Protein AF-A0A3A8KA70-F1 (afdb_monomer_lite)

Radius of gyration: 18.13 Å; chains: 1; bounding box: 39×37×52 Å

Organism: NCBI:txid2316728

Foldseek 3Di:
DDPPPFAEDEDEDDDDDFDWDDPDPFKIWGDFFQDDPQRKTWIWMKGAPDPVSQWIKIKIATAGPDCPPPVNPDDPHRDIDIDIGPDDPPDDRPGPYYDHDYD

pLDDT: mean 78.19, std 13.48, range [39.69, 96.06]

Secondary structure (DSSP, 8-state):
-------EEE----------EE-SSSEEE-----BTTTTBEEEEEEEESSSSS-SEEEEEEEE-S---SGGGTTS--S-EEEEESSSPPSS----SEEE----

Sequence (103 aa):
MREIIAKTCHISTNAFEVLFTRMNKKKWINQPRPSGICNVVTAVILERQDDTGVMWTYTQTRVAVDDDAAVCKGFELNKPLTFTSGGSSAVVLDCSGIDTSVF

Structure (mmCIF, N/CA/C/O backbone):
data_AF-A0A3A8KA70-F1
#
_entry.id   AF-A0A3A8KA70-F1
#
loop_
_atom_site.group_PDB
_atom_site.id
_atom_site.type_symbol
_atom_site.label_atom_id
_atom_site.label_alt_id
_atom_site.label_comp_id
_atom_site.label_asym_id
_atom_site.label_entity_id
_atom_site.label_seq_id
_atom_s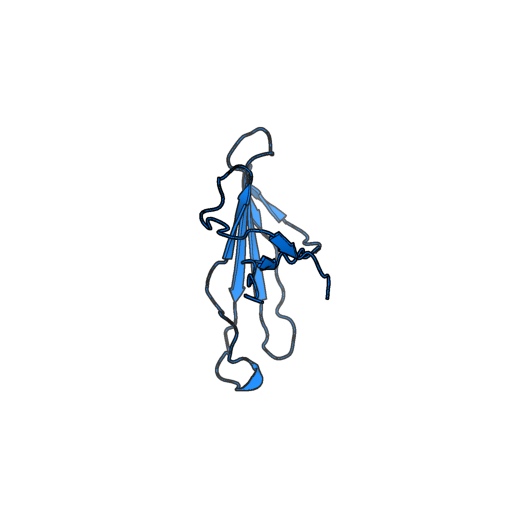ite.pdbx_PDB_ins_code
_atom_site.Cartn_x
_atom_site.Cartn_y
_atom_site.Cartn_z
_atom_site.occupancy
_atom_site.B_iso_or_equiv
_atom_site.auth_seq_id
_atom_site.auth_comp_id
_atom_site.auth_asym_id
_atom_site.auth_atom_id
_atom_site.pdbx_PDB_model_num
ATOM 1 N N . MET A 1 1 ? -18.408 24.985 -36.912 1.00 39.69 1 MET A N 1
ATOM 2 C CA . MET A 1 1 ? -18.751 24.172 -35.726 1.00 39.69 1 MET A CA 1
ATOM 3 C C . MET A 1 1 ? -17.548 24.193 -34.800 1.00 39.69 1 MET A C 1
ATOM 5 O O . MET A 1 1 ? -16.467 23.873 -35.268 1.00 39.69 1 MET A O 1
ATOM 9 N N . ARG A 1 2 ? -17.692 24.672 -33.558 1.00 40.41 2 ARG A N 1
ATOM 10 C CA . ARG A 1 2 ? -16.623 24.604 -32.550 1.00 40.41 2 ARG A CA 1
ATOM 11 C C . ARG A 1 2 ? -16.718 23.239 -31.877 1.00 40.41 2 ARG A C 1
ATOM 13 O O . ARG A 1 2 ? -17.747 22.948 -31.276 1.00 40.41 2 ARG A O 1
ATOM 20 N N . GLU A 1 3 ? -15.681 22.423 -32.010 1.00 46.94 3 GLU A N 1
ATOM 21 C CA . GLU A 1 3 ? -15.508 21.223 -31.194 1.00 46.94 3 GLU A CA 1
ATOM 22 C C . GLU A 1 3 ? -15.366 21.659 -29.734 1.00 46.94 3 GLU A C 1
ATOM 24 O O . GLU A 1 3 ? -14.416 22.348 -29.360 1.00 46.94 3 GLU A O 1
ATOM 29 N N . ILE A 1 4 ? -16.351 21.311 -28.910 1.00 53.34 4 ILE A N 1
ATOM 30 C CA . ILE A 1 4 ? -16.215 21.399 -27.460 1.00 53.34 4 ILE A CA 1
ATOM 31 C C . ILE A 1 4 ? -15.399 20.169 -27.070 1.00 53.34 4 ILE A C 1
ATOM 33 O O . ILE A 1 4 ? -15.949 19.078 -26.947 1.00 53.34 4 ILE A O 1
ATOM 37 N N . ILE A 1 5 ? -14.081 20.326 -26.931 1.00 60.25 5 ILE A N 1
ATOM 38 C CA . ILE A 1 5 ? -13.231 19.285 -26.347 1.00 60.25 5 ILE A CA 1
ATOM 39 C C . ILE A 1 5 ? -13.601 19.223 -24.863 1.00 60.25 5 ILE A C 1
ATOM 41 O O . ILE A 1 5 ? -13.105 20.000 -24.046 1.00 60.25 5 ILE A O 1
ATOM 45 N N . ALA A 1 6 ? -14.557 18.360 -24.527 1.00 65.50 6 ALA A N 1
ATOM 46 C CA . ALA A 1 6 ? -14.958 18.120 -23.153 1.00 65.50 6 ALA A CA 1
ATOM 47 C C . ALA A 1 6 ? -13.753 17.556 -22.385 1.00 65.50 6 ALA A C 1
ATOM 49 O O . ALA A 1 6 ? -13.194 16.523 -22.762 1.00 65.50 6 ALA A O 1
ATOM 50 N N . LYS A 1 7 ? -13.339 18.228 -21.303 1.00 73.69 7 LYS A N 1
ATOM 51 C CA . LYS A 1 7 ? -12.322 17.685 -20.395 1.00 73.69 7 LYS A CA 1
ATOM 52 C C . LYS A 1 7 ? -12.873 16.378 -19.833 1.00 73.69 7 LYS A C 1
ATOM 54 O O . LYS A 1 7 ? -13.934 16.385 -19.209 1.00 73.69 7 LYS A O 1
ATOM 59 N N . THR A 1 8 ? -12.187 15.270 -20.082 1.00 75.12 8 THR A N 1
ATOM 60 C CA . THR A 1 8 ? -12.642 13.936 -19.678 1.00 75.12 8 THR A CA 1
ATOM 61 C C . THR A 1 8 ? -11.627 13.344 -18.717 1.00 75.12 8 THR A C 1
ATOM 63 O O . THR A 1 8 ? -10.435 13.326 -19.020 1.00 75.12 8 THR A O 1
ATOM 66 N N . CYS A 1 9 ? -12.079 12.895 -17.546 1.00 78.88 9 CYS A N 1
ATOM 67 C CA . CYS A 1 9 ? -11.236 12.118 -16.648 1.00 78.88 9 CYS A CA 1
ATOM 68 C C . CYS A 1 9 ? -11.330 10.652 -17.031 1.00 78.88 9 CYS A C 1
ATOM 70 O O . CYS A 1 9 ? -12.428 10.101 -17.089 1.00 78.88 9 CYS A O 1
ATOM 72 N N . HIS A 1 10 ? -10.181 10.021 -17.234 1.00 74.75 10 HIS A N 1
ATOM 73 C CA . HIS A 1 10 ? -10.114 8.578 -17.373 1.00 74.75 10 HIS A CA 1
ATOM 74 C C . HIS A 1 10 ? -9.973 7.949 -15.986 1.00 74.75 10 HIS A C 1
ATOM 76 O O . HIS A 1 10 ? -9.027 8.251 -15.254 1.00 74.75 10 HIS A O 1
ATOM 82 N N . ILE A 1 11 ? -10.926 7.096 -15.616 1.00 73.50 11 ILE A N 1
ATOM 83 C CA . ILE A 1 11 ? -10.906 6.367 -14.349 1.00 73.50 11 ILE A CA 1
ATOM 84 C C . ILE A 1 11 ? -10.619 4.905 -14.659 1.00 73.50 11 ILE A C 1
ATOM 86 O O . ILE A 1 11 ? -11.416 4.235 -15.309 1.00 73.50 11 ILE A O 1
ATOM 90 N N . SER A 1 12 ? -9.500 4.401 -14.142 1.00 73.38 12 SER A N 1
ATOM 91 C CA . SER A 1 12 ? -9.194 2.974 -14.167 1.00 73.38 12 SER A CA 1
ATOM 92 C C . SER A 1 12 ? -9.419 2.368 -12.787 1.00 73.38 12 SER A C 1
ATOM 94 O O . SER A 1 12 ? -9.004 2.911 -11.760 1.00 73.38 12 SER A O 1
ATOM 96 N N . THR A 1 13 ? -10.093 1.224 -12.761 1.00 72.62 13 THR A N 1
ATOM 97 C CA . THR A 1 13 ? -10.298 0.432 -11.550 1.00 72.62 13 THR A CA 1
ATOM 98 C C . THR A 1 13 ? -9.483 -0.840 -11.654 1.00 72.62 13 THR A C 1
ATOM 100 O O . THR A 1 13 ? -9.618 -1.581 -12.623 1.00 72.62 13 THR A O 1
ATOM 103 N N . ASN A 1 14 ? -8.670 -1.115 -10.640 1.00 75.06 14 ASN A N 1
ATOM 104 C CA . ASN A 1 14 ? -7.890 -2.342 -10.563 1.00 75.06 14 ASN A CA 1
ATOM 105 C C . ASN A 1 14 ? -8.378 -3.148 -9.361 1.00 75.06 14 ASN A C 1
ATOM 107 O O . ASN A 1 14 ? -8.344 -2.656 -8.234 1.00 75.06 14 ASN A O 1
ATOM 111 N N . ALA A 1 15 ? -8.831 -4.376 -9.605 1.00 82.31 15 ALA A N 1
ATOM 112 C CA . ALA A 1 15 ? -9.140 -5.335 -8.553 1.00 82.31 15 ALA A CA 1
ATOM 113 C C . ALA A 1 15 ? -7.930 -6.246 -8.340 1.00 82.31 15 ALA A C 1
ATOM 115 O O . ALA A 1 15 ? -7.319 -6.717 -9.298 1.00 82.31 15 ALA A O 1
ATOM 116 N N . PHE A 1 16 ? -7.572 -6.489 -7.085 1.00 83.44 16 PHE A N 1
ATOM 117 C CA . PHE A 1 16 ? -6.458 -7.357 -6.734 1.00 83.44 16 PHE A CA 1
ATOM 118 C C . PHE A 1 16 ? -6.701 -8.005 -5.371 1.00 83.44 16 PHE A C 1
ATOM 120 O O . PHE A 1 16 ? -7.477 -7.498 -4.560 1.00 83.44 16 PHE A O 1
ATOM 127 N N . GLU A 1 17 ? -5.998 -9.103 -5.105 1.00 87.12 17 GLU A N 1
ATOM 128 C CA . GLU A 1 17 ? -6.016 -9.787 -3.813 1.00 87.12 17 GLU A CA 1
ATOM 129 C C . GLU A 1 17 ? -4.614 -9.775 -3.198 1.00 87.12 17 GLU A C 1
ATOM 131 O O . GLU A 1 17 ? -3.618 -10.025 -3.879 1.00 87.12 17 GLU A O 1
ATOM 136 N N . VAL A 1 18 ? -4.526 -9.466 -1.901 1.00 88.19 18 VAL A N 1
ATOM 137 C CA . VAL A 1 18 ? -3.278 -9.546 -1.134 1.00 88.19 18 VAL A CA 1
ATOM 138 C C . VAL A 1 18 ? -3.551 -10.195 0.214 1.00 88.19 18 VAL A C 1
ATOM 140 O O . VAL A 1 18 ? -4.448 -9.784 0.949 1.00 88.19 18 VAL A O 1
ATOM 143 N N . LEU A 1 19 ? -2.717 -11.173 0.564 1.00 92.06 19 LEU A N 1
ATOM 144 C CA . LEU A 1 19 ? -2.699 -11.775 1.890 1.00 92.06 19 LEU A CA 1
ATOM 145 C C . LEU A 1 19 ? -1.868 -10.923 2.850 1.00 92.06 19 LEU A C 1
ATOM 147 O O . LEU A 1 19 ? -0.707 -10.597 2.583 1.00 92.06 19 LEU A O 1
ATOM 151 N N . PHE A 1 20 ? -2.468 -10.594 3.991 1.00 93.88 20 PHE A N 1
ATOM 152 C CA . PHE A 1 20 ? -1.866 -9.755 5.016 1.00 93.88 20 PHE A CA 1
ATOM 153 C C . PHE A 1 20 ? -1.605 -10.518 6.309 1.00 93.88 20 PHE A C 1
ATOM 155 O O . PHE A 1 20 ? -2.449 -11.267 6.797 1.00 93.88 20 PHE A O 1
ATOM 162 N N . THR A 1 21 ? -0.479 -10.197 6.934 1.00 96.06 21 THR A N 1
ATOM 163 C CA . THR A 1 21 ? -0.161 -10.571 8.307 1.00 96.06 21 THR A CA 1
ATOM 164 C C . THR A 1 21 ? -0.384 -9.364 9.209 1.00 96.06 21 THR A C 1
ATOM 166 O O . THR A 1 21 ? 0.153 -8.274 8.986 1.00 96.06 21 THR A O 1
ATOM 169 N N . ARG A 1 22 ? -1.194 -9.543 10.255 1.00 94.56 22 ARG A N 1
ATOM 170 C CA . ARG A 1 22 ? -1.431 -8.498 11.254 1.00 94.56 22 ARG A CA 1
ATOM 171 C C . ARG A 1 22 ? -0.165 -8.283 12.080 1.00 94.56 22 ARG A C 1
ATOM 173 O O . ARG A 1 22 ? 0.275 -9.201 12.762 1.00 94.56 22 ARG A O 1
ATOM 180 N N . MET A 1 23 ? 0.382 -7.069 12.065 1.00 94.31 23 MET A N 1
ATOM 181 C CA . MET A 1 23 ? 1.510 -6.711 12.931 1.00 94.31 23 MET A CA 1
ATOM 182 C C . MET A 1 23 ? 1.053 -6.222 14.298 1.00 94.31 23 MET A C 1
ATOM 184 O O . MET A 1 23 ? 1.681 -6.511 15.311 1.00 94.31 23 MET A O 1
ATOM 188 N N . ASN A 1 24 ? -0.018 -5.428 14.334 1.00 93.62 24 ASN A N 1
ATOM 189 C CA . ASN A 1 24 ? -0.574 -4.904 15.577 1.00 93.62 24 ASN A CA 1
ATOM 190 C C . ASN A 1 24 ? -2.074 -4.601 15.428 1.00 93.62 24 ASN A C 1
ATOM 192 O O . ASN A 1 24 ? -2.711 -4.960 14.436 1.00 93.62 24 ASN A O 1
ATOM 196 N N . LYS A 1 25 ? -2.670 -3.940 16.430 1.00 91.56 25 LYS A N 1
ATOM 197 C CA . LYS A 1 25 ? -4.112 -3.660 16.445 1.00 91.56 25 LYS A CA 1
ATOM 198 C C . LYS A 1 25 ? -4.606 -2.879 15.221 1.00 91.56 25 LYS A C 1
ATOM 200 O O . LYS A 1 25 ? -5.741 -3.123 14.817 1.00 91.56 25 LYS A O 1
ATOM 205 N N . LYS A 1 26 ? -3.773 -2.001 14.656 1.00 92.50 26 LYS A N 1
ATOM 206 C CA . LYS A 1 26 ? -4.120 -1.055 13.588 1.00 92.50 26 LYS A CA 1
ATOM 207 C C . LYS A 1 26 ? -3.290 -1.218 12.311 1.00 92.50 26 LYS A C 1
ATOM 209 O O . LYS A 1 26 ? -3.516 -0.456 11.383 1.00 92.50 26 LYS A O 1
ATOM 214 N N . LYS A 1 27 ? -2.347 -2.162 12.244 1.00 94.50 27 LYS A N 1
ATOM 215 C CA . LYS A 1 27 ? -1.398 -2.289 11.129 1.00 94.50 27 LYS A CA 1
ATOM 216 C C . LYS A 1 27 ? -1.272 -3.725 10.641 1.00 94.50 27 LYS A C 1
ATOM 218 O O . LYS A 1 27 ? -1.041 -4.645 11.432 1.00 94.50 27 LYS A O 1
ATOM 223 N N . TRP A 1 28 ? -1.336 -3.876 9.327 1.00 95.69 28 TRP A N 1
ATOM 224 C CA . TRP A 1 28 ? -1.155 -5.115 8.589 1.00 95.69 28 TRP A CA 1
ATOM 225 C C . TRP A 1 28 ? -0.109 -4.902 7.503 1.00 95.69 28 TRP A C 1
ATOM 227 O O . TRP A 1 28 ? -0.044 -3.834 6.899 1.00 95.69 28 TRP A O 1
ATOM 237 N N . ILE A 1 29 ? 0.713 -5.916 7.263 1.00 96.06 29 ILE A N 1
ATOM 238 C CA . ILE A 1 29 ? 1.724 -5.902 6.203 1.00 96.06 29 ILE A CA 1
ATOM 239 C C . ILE A 1 29 ? 1.608 -7.175 5.380 1.00 96.06 29 ILE A C 1
ATOM 241 O O . ILE A 1 29 ? 1.161 -8.199 5.897 1.00 96.06 29 ILE A O 1
ATOM 245 N N . ASN A 1 30 ? 2.016 -7.140 4.119 1.00 94.38 30 ASN A N 1
ATOM 246 C CA . ASN A 1 30 ? 2.239 -8.378 3.383 1.00 94.38 30 ASN A CA 1
ATOM 247 C C . ASN A 1 30 ? 3.651 -8.928 3.643 1.00 94.38 30 ASN A C 1
ATOM 249 O O . ASN A 1 30 ? 4.512 -8.271 4.229 1.00 94.38 30 ASN A O 1
ATOM 253 N N . GLN A 1 31 ? 3.885 -10.153 3.183 1.00 90.31 31 GLN A N 1
ATOM 254 C CA . GLN A 1 31 ? 5.210 -10.770 3.135 1.00 90.31 31 GLN A CA 1
ATOM 255 C C . GLN A 1 31 ? 5.577 -11.003 1.668 1.00 90.31 31 GLN A C 1
ATOM 257 O O . GLN A 1 31 ? 5.401 -12.109 1.150 1.00 90.31 31 GLN A O 1
ATOM 262 N N . PRO A 1 32 ? 5.992 -9.944 0.956 1.00 84.25 32 PRO A N 1
ATOM 263 C CA . PRO A 1 32 ? 6.200 -10.030 -0.474 1.00 84.25 32 PRO A CA 1
ATOM 264 C C . PRO A 1 32 ? 7.419 -10.893 -0.782 1.00 84.25 32 PRO A C 1
ATOM 266 O O . PRO A 1 32 ? 8.432 -10.849 -0.085 1.00 84.25 32 PRO A O 1
ATOM 269 N N . ARG A 1 33 ? 7.320 -11.665 -1.861 1.00 83.44 33 ARG A N 1
ATOM 270 C CA . ARG A 1 33 ? 8.461 -12.364 -2.451 1.00 83.44 33 ARG A CA 1
ATOM 271 C C . ARG A 1 33 ? 8.884 -11.631 -3.722 1.00 83.44 33 ARG A C 1
ATOM 273 O O . ARG A 1 33 ? 8.012 -11.064 -4.386 1.00 83.44 33 ARG A O 1
ATOM 280 N N . PRO A 1 34 ? 10.183 -11.632 -4.063 1.00 83.25 34 PRO A N 1
ATOM 281 C CA . PRO A 1 34 ? 10.632 -11.142 -5.358 1.00 83.25 34 PRO A CA 1
ATOM 282 C C . PRO A 1 34 ? 9.876 -11.847 -6.481 1.00 83.25 34 PRO A C 1
ATOM 284 O O . PRO A 1 34 ? 9.633 -13.055 -6.414 1.00 83.25 34 PRO A O 1
ATOM 287 N N . SER A 1 35 ? 9.481 -11.085 -7.494 1.00 76.50 35 SER A N 1
ATOM 288 C CA . SER A 1 35 ? 8.754 -11.609 -8.646 1.00 76.50 35 SER A CA 1
ATOM 289 C C . SER A 1 35 ? 9.239 -10.977 -9.948 1.00 76.50 35 SER A C 1
ATOM 291 O O . SER A 1 35 ? 9.709 -9.836 -9.969 1.00 76.50 35 SER A O 1
ATOM 293 N N . GLY A 1 36 ? 9.103 -11.733 -11.039 1.00 75.62 36 GLY A N 1
ATOM 294 C CA . GLY A 1 36 ? 9.454 -11.290 -12.384 1.00 75.62 36 GLY A CA 1
ATOM 295 C C . GLY A 1 36 ? 10.958 -11.138 -12.630 1.00 75.62 36 GLY A C 1
ATOM 296 O O . GLY A 1 36 ? 11.795 -11.437 -11.783 1.00 75.62 36 GLY A O 1
ATOM 297 N N . ILE A 1 37 ? 11.287 -10.659 -13.829 1.00 75.31 37 ILE A N 1
ATOM 298 C CA . ILE A 1 37 ? 12.665 -10.550 -14.342 1.00 75.31 37 ILE A CA 1
ATOM 299 C C . ILE A 1 37 ? 13.489 -9.513 -13.561 1.00 75.31 37 ILE A C 1
ATOM 301 O O . ILE A 1 37 ? 14.698 -9.653 -13.433 1.00 75.31 37 ILE A O 1
ATOM 305 N N . CYS A 1 38 ? 12.824 -8.506 -12.996 1.00 76.31 38 CYS A N 1
ATOM 306 C CA . CYS A 1 38 ? 13.454 -7.413 -12.255 1.00 76.31 38 CYS A CA 1
ATOM 307 C C . CYS A 1 38 ? 13.517 -7.657 -10.736 1.00 76.31 38 CYS A C 1
ATOM 309 O O . CYS A 1 38 ? 13.805 -6.729 -9.985 1.00 76.31 38 CYS A O 1
ATOM 311 N N . ASN A 1 39 ? 13.187 -8.871 -10.264 1.00 80.00 39 ASN A N 1
ATOM 312 C CA . ASN A 1 39 ? 13.163 -9.229 -8.838 1.00 80.00 39 ASN A CA 1
ATOM 313 C C . ASN A 1 39 ? 12.427 -8.201 -7.957 1.00 80.00 39 ASN A C 1
ATOM 315 O O . ASN A 1 39 ? 12.827 -7.922 -6.825 1.00 80.00 39 ASN A O 1
ATOM 319 N N . VAL A 1 40 ? 11.338 -7.629 -8.479 1.00 82.94 40 VAL A N 1
ATOM 320 C CA . VAL A 1 40 ? 10.612 -6.553 -7.801 1.00 82.94 40 VAL A CA 1
ATOM 321 C C . VAL A 1 40 ? 9.795 -7.146 -6.664 1.00 82.94 40 VAL A C 1
ATOM 323 O O . VAL A 1 40 ? 9.083 -8.143 -6.818 1.00 82.94 40 VAL A O 1
ATOM 326 N N . VAL A 1 41 ? 9.883 -6.491 -5.516 1.00 88.00 41 VAL A N 1
ATOM 327 C CA . VAL A 1 41 ? 9.156 -6.804 -4.295 1.00 88.00 41 VAL A CA 1
ATOM 328 C C . VAL A 1 41 ? 8.104 -5.721 -4.094 1.00 88.00 41 VAL A C 1
ATOM 330 O O . VAL A 1 41 ? 8.427 -4.547 -3.958 1.00 88.00 41 VAL A O 1
ATOM 333 N N . THR A 1 42 ? 6.827 -6.092 -4.057 1.00 88.62 42 THR A N 1
ATOM 334 C CA . THR A 1 42 ? 5.751 -5.127 -3.783 1.00 88.62 42 THR A CA 1
ATOM 335 C C . THR A 1 42 ? 5.389 -5.178 -2.307 1.00 88.62 42 THR A C 1
ATOM 337 O O . THR A 1 42 ? 4.593 -6.016 -1.892 1.00 88.62 42 THR A O 1
ATOM 340 N N . ALA A 1 43 ? 5.990 -4.306 -1.504 1.00 91.88 43 ALA A N 1
ATOM 341 C CA . ALA A 1 43 ? 5.657 -4.1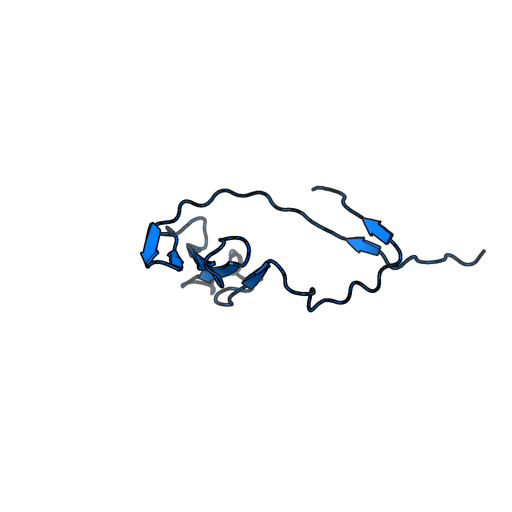73 -0.093 1.00 91.88 43 ALA A CA 1
ATOM 342 C C . ALA A 1 43 ? 4.379 -3.349 0.065 1.00 91.88 43 ALA A C 1
ATOM 344 O O . ALA A 1 43 ? 4.252 -2.276 -0.523 1.00 91.88 43 ALA A O 1
ATOM 345 N N . VAL A 1 44 ? 3.433 -3.846 0.856 1.00 94.44 44 VAL A N 1
ATOM 346 C CA . VAL A 1 44 ? 2.190 -3.139 1.155 1.00 94.44 44 VAL A CA 1
ATOM 347 C C . VAL A 1 44 ? 1.943 -3.074 2.651 1.00 94.44 44 VAL A C 1
ATOM 349 O O . VAL A 1 44 ? 2.213 -4.017 3.398 1.00 94.44 44 VAL A O 1
ATOM 352 N N . ILE A 1 45 ? 1.408 -1.938 3.077 1.00 95.31 45 ILE A N 1
ATOM 353 C CA . ILE A 1 45 ? 1.028 -1.651 4.452 1.00 95.31 45 ILE A CA 1
ATOM 354 C C . ILE A 1 45 ? -0.421 -1.183 4.432 1.00 95.31 45 ILE A C 1
ATOM 356 O O . ILE A 1 45 ? -0.761 -0.257 3.702 1.00 95.31 45 ILE A O 1
ATOM 360 N N . LEU A 1 46 ? -1.261 -1.808 5.249 1.00 94.31 46 LEU A N 1
ATOM 361 C CA . LEU A 1 46 ? -2.623 -1.359 5.502 1.00 94.31 46 LEU A CA 1
ATOM 362 C C . LEU A 1 46 ? -2.717 -0.895 6.956 1.00 94.31 46 LEU A C 1
ATOM 364 O O . LEU A 1 46 ? -2.416 -1.654 7.881 1.00 94.31 46 LEU A O 1
ATOM 368 N N . GLU A 1 47 ? -3.120 0.354 7.154 1.00 94.88 47 GLU A N 1
ATOM 369 C CA . GLU A 1 47 ? -3.245 0.994 8.460 1.00 94.88 47 GLU A CA 1
ATOM 370 C C . GLU A 1 47 ? -4.669 1.493 8.680 1.00 94.88 47 GLU A C 1
ATOM 372 O O . GLU A 1 47 ? -5.221 2.227 7.867 1.00 94.88 47 GLU A O 1
ATOM 377 N N . ARG A 1 48 ? -5.274 1.103 9.801 1.00 92.31 48 ARG A N 1
ATOM 378 C CA . ARG A 1 48 ? -6.592 1.584 10.215 1.00 92.31 48 ARG A CA 1
ATOM 379 C C . ARG A 1 48 ? -6.436 2.909 10.957 1.00 92.31 48 ARG A C 1
ATOM 381 O O . ARG A 1 48 ? -5.679 2.980 11.928 1.00 92.31 48 ARG A O 1
ATOM 388 N N . GLN A 1 49 ? -7.168 3.934 10.532 1.00 86.44 49 GLN A N 1
ATOM 389 C CA . GLN A 1 49 ? -7.116 5.263 11.146 1.00 86.44 49 GLN A CA 1
ATOM 390 C C . GLN A 1 49 ? -8.056 5.391 12.351 1.00 86.44 49 GLN A C 1
ATOM 392 O O . GLN A 1 49 ? -7.720 6.056 13.329 1.00 86.44 49 GLN A O 1
ATOM 397 N N . ASP A 1 50 ? -9.197 4.704 12.324 1.00 83.50 50 ASP A N 1
ATOM 398 C CA . ASP A 1 50 ? -10.193 4.722 13.396 1.00 83.50 50 ASP A CA 1
ATOM 399 C C . ASP A 1 50 ? -10.381 3.336 14.035 1.00 83.50 50 ASP A C 1
ATOM 401 O O . ASP A 1 50 ? -9.580 2.427 13.819 1.00 83.50 50 ASP A O 1
ATOM 405 N N . ASP A 1 51 ? -11.396 3.168 14.883 1.00 82.00 51 ASP A N 1
ATOM 406 C CA . ASP A 1 51 ? -11.751 1.856 15.437 1.00 82.00 51 ASP A CA 1
ATOM 407 C C . ASP A 1 51 ? -12.926 1.183 14.717 1.00 82.00 51 ASP A C 1
ATOM 409 O O . ASP A 1 51 ? -13.164 -0.006 14.936 1.00 82.00 51 ASP A O 1
ATOM 413 N N . THR A 1 52 ? -13.590 1.902 13.806 1.00 80.44 52 THR A N 1
ATOM 414 C CA . THR A 1 52 ? -14.726 1.403 13.017 1.00 80.44 52 THR A CA 1
ATOM 415 C C . THR A 1 52 ? -14.279 0.506 11.861 1.00 80.44 52 THR A C 1
ATOM 417 O O . THR A 1 52 ? -15.019 -0.385 11.456 1.00 80.44 52 THR A O 1
ATOM 420 N N . GLY A 1 53 ? -13.055 0.698 11.352 1.00 74.38 53 GLY A N 1
ATOM 421 C CA . GLY A 1 53 ? -12.539 -0.033 10.191 1.00 74.38 53 GLY A CA 1
ATOM 422 C C . GLY A 1 53 ? -12.901 0.596 8.851 1.00 74.38 53 GLY A C 1
ATOM 423 O O . GLY A 1 53 ? -12.444 0.106 7.822 1.00 74.38 53 GLY A O 1
ATOM 424 N N . VAL A 1 54 ? -13.673 1.683 8.854 1.00 81.88 54 VAL A N 1
ATOM 425 C CA . VAL A 1 54 ? -14.079 2.388 7.634 1.00 81.88 54 VAL A CA 1
ATOM 426 C C . VAL A 1 54 ? -12.941 3.268 7.112 1.00 81.88 54 VAL A C 1
ATOM 428 O O . VAL A 1 54 ? -12.726 3.338 5.900 1.00 81.88 54 VAL A O 1
ATOM 431 N N . MET A 1 55 ? -12.175 3.893 8.013 1.00 89.19 55 MET A N 1
ATOM 432 C CA . MET A 1 55 ? -11.073 4.793 7.662 1.00 89.19 55 MET A CA 1
ATOM 433 C C . MET A 1 55 ? -9.734 4.051 7.647 1.00 89.19 55 MET A C 1
ATOM 435 O O . MET A 1 55 ? -9.278 3.536 8.674 1.00 89.19 55 MET A O 1
ATOM 439 N N . TRP A 1 56 ? -9.080 4.012 6.490 1.00 90.56 56 TRP A N 1
ATOM 440 C CA . TRP A 1 56 ? -7.834 3.288 6.275 1.00 90.56 56 TRP A CA 1
ATOM 441 C C . TRP A 1 56 ? -6.862 4.052 5.380 1.00 90.56 56 TRP A C 1
ATOM 443 O O . TRP A 1 56 ? -7.247 4.896 4.574 1.00 90.56 56 TRP A O 1
ATOM 453 N N . THR A 1 57 ? -5.586 3.713 5.529 1.00 93.00 57 THR A N 1
ATOM 454 C CA . THR A 1 57 ? -4.485 4.092 4.646 1.00 93.00 57 THR A CA 1
ATOM 455 C C . THR A 1 57 ? -3.867 2.820 4.088 1.00 93.00 57 THR A C 1
ATOM 457 O O . THR A 1 57 ? -3.461 1.942 4.846 1.00 93.00 57 THR A O 1
ATOM 460 N N . TYR A 1 58 ? -3.794 2.715 2.770 1.00 92.19 58 TYR A N 1
ATOM 461 C CA . TYR A 1 58 ? -3.105 1.654 2.058 1.00 92.19 58 TYR A CA 1
ATOM 462 C C . TYR A 1 58 ? -1.887 2.260 1.373 1.00 92.19 58 TYR A C 1
ATOM 464 O O . TYR A 1 58 ? -2.019 3.135 0.521 1.00 92.19 58 TYR A O 1
ATOM 472 N N . THR A 1 59 ? -0.704 1.795 1.747 1.00 93.25 59 THR A N 1
ATOM 473 C CA . THR A 1 59 ? 0.564 2.241 1.174 1.00 93.25 59 THR A CA 1
ATOM 474 C C . THR A 1 59 ? 1.195 1.084 0.422 1.00 93.25 59 THR A C 1
ATOM 476 O O . THR A 1 59 ? 1.394 0.013 0.993 1.00 93.25 59 THR A O 1
ATOM 479 N N . GLN A 1 60 ? 1.539 1.303 -0.840 1.00 92.38 60 GLN A N 1
ATOM 480 C CA . GLN A 1 60 ? 2.220 0.348 -1.703 1.00 92.38 60 GLN A CA 1
ATOM 481 C C . GLN A 1 60 ? 3.575 0.906 -2.126 1.00 92.38 60 GLN A C 1
ATOM 483 O O . GLN A 1 60 ? 3.650 1.985 -2.701 1.00 92.38 60 GLN A O 1
ATOM 488 N N . THR A 1 61 ? 4.637 0.136 -1.924 1.00 90.75 61 THR A N 1
ATOM 489 C CA . THR A 1 61 ? 5.981 0.467 -2.401 1.00 90.75 61 THR A CA 1
ATOM 490 C C . THR A 1 61 ? 6.497 -0.680 -3.254 1.00 90.75 61 THR A C 1
ATOM 492 O O . THR A 1 61 ? 6.629 -1.812 -2.783 1.00 90.75 61 THR A O 1
ATOM 495 N N . ARG A 1 62 ? 6.808 -0.396 -4.520 1.00 87.44 62 ARG A N 1
ATOM 496 C CA . ARG A 1 62 ? 7.516 -1.338 -5.394 1.00 87.44 62 ARG A CA 1
ATOM 497 C C . ARG A 1 62 ? 9.009 -1.161 -5.181 1.00 87.44 62 ARG A C 1
ATOM 499 O O . ARG A 1 62 ? 9.559 -0.132 -5.550 1.00 87.44 62 ARG A O 1
ATOM 506 N N . VAL A 1 63 ? 9.639 -2.141 -4.557 1.00 83.94 63 VAL A N 1
ATOM 507 C CA . VAL A 1 63 ? 11.059 -2.133 -4.218 1.00 83.94 63 VAL A CA 1
ATOM 508 C C . VAL A 1 63 ? 11.810 -3.001 -5.215 1.00 83.94 63 VAL A C 1
ATOM 510 O O . VAL A 1 63 ? 11.434 -4.150 -5.443 1.00 83.94 63 VAL A O 1
ATOM 513 N N . ALA A 1 64 ? 12.877 -2.463 -5.789 1.00 80.94 64 ALA A N 1
ATOM 514 C CA . ALA A 1 64 ? 13.833 -3.218 -6.588 1.00 80.94 64 ALA A CA 1
ATOM 515 C C . ALA A 1 64 ? 15.242 -2.859 -6.124 1.00 80.94 64 ALA A C 1
ATOM 517 O O . ALA A 1 64 ? 15.498 -1.706 -5.771 1.00 80.94 64 ALA A O 1
ATOM 518 N N . VAL A 1 65 ? 16.123 -3.857 -6.098 1.00 68.94 65 VAL A N 1
ATOM 519 C CA . VAL A 1 65 ? 17.535 -3.691 -5.711 1.00 68.94 65 VAL A CA 1
ATOM 520 C C . VAL A 1 65 ? 18.436 -3.547 -6.944 1.00 68.94 65 VAL A C 1
ATOM 522 O O . VAL A 1 65 ? 19.496 -2.948 -6.839 1.00 68.94 65 VAL A O 1
ATOM 525 N N . ASP A 1 66 ? 18.000 -4.066 -8.096 1.00 66.62 66 ASP A N 1
ATOM 526 C CA . ASP A 1 66 ? 18.717 -4.017 -9.375 1.00 66.62 66 ASP A CA 1
ATOM 527 C C . ASP A 1 66 ? 17.821 -3.337 -10.424 1.00 66.62 66 ASP A C 1
ATOM 529 O O . ASP A 1 66 ? 17.001 -3.974 -11.090 1.00 66.62 66 ASP A O 1
ATOM 533 N N . ASP A 1 67 ? 17.897 -2.007 -10.487 1.00 65.44 67 ASP A N 1
ATOM 534 C CA . ASP A 1 67 ? 17.195 -1.160 -11.460 1.00 65.44 67 ASP A CA 1
ATOM 535 C C . ASP A 1 67 ? 18.095 -0.739 -12.641 1.00 65.44 67 ASP A C 1
ATOM 537 O O . ASP A 1 67 ? 17.670 0.002 -13.536 1.00 65.44 67 ASP A O 1
ATOM 541 N N . ASP A 1 68 ? 19.325 -1.259 -12.694 1.00 66.88 68 ASP A N 1
ATOM 542 C CA . ASP A 1 68 ? 20.331 -0.899 -13.692 1.00 66.88 68 ASP A CA 1
ATOM 543 C C . ASP A 1 68 ? 20.069 -1.542 -15.059 1.00 66.88 68 ASP A C 1
ATOM 545 O O . ASP A 1 68 ? 20.397 -0.961 -16.107 1.00 66.88 68 ASP A O 1
ATOM 549 N N . ALA A 1 69 ? 19.424 -2.713 -15.074 1.00 69.94 69 ALA A N 1
ATOM 550 C CA . ALA A 1 69 ? 19.021 -3.389 -16.297 1.00 69.94 69 ALA A CA 1
ATOM 551 C C . ALA A 1 69 ? 18.023 -2.532 -17.094 1.00 69.94 69 ALA A C 1
ATOM 553 O O . ALA A 1 69 ? 16.988 -2.107 -16.584 1.00 69.94 69 ALA A O 1
ATOM 554 N N . ALA A 1 70 ? 18.289 -2.322 -18.388 1.00 73.69 70 ALA A N 1
ATOM 555 C CA . ALA A 1 70 ? 17.459 -1.477 -19.254 1.00 73.69 70 ALA A CA 1
ATOM 556 C C . ALA A 1 70 ? 15.972 -1.888 -19.287 1.00 73.69 70 ALA A C 1
ATOM 558 O O . ALA A 1 70 ? 15.105 -1.037 -19.452 1.00 73.69 70 ALA A O 1
ATOM 559 N N . VAL A 1 71 ? 15.683 -3.177 -19.081 1.00 74.69 71 VAL A N 1
ATOM 560 C CA . VAL A 1 71 ? 14.323 -3.746 -19.037 1.00 74.69 71 VAL A CA 1
ATOM 561 C C . VAL A 1 71 ? 13.558 -3.347 -17.763 1.00 74.69 71 VAL A C 1
ATOM 563 O O . VAL A 1 71 ? 12.332 -3.374 -17.746 1.00 74.69 71 VAL A O 1
ATOM 566 N N . CYS A 1 72 ? 14.269 -2.950 -16.706 1.00 72.50 72 CYS A N 1
ATOM 567 C CA . CYS A 1 72 ? 13.709 -2.583 -15.405 1.00 72.50 72 CYS A CA 1
ATOM 568 C C . CYS A 1 72 ? 13.586 -1.061 -15.212 1.00 72.50 72 CYS A C 1
ATOM 570 O O . CYS A 1 72 ? 13.067 -0.605 -14.193 1.00 72.50 72 CYS A O 1
ATOM 572 N N . LYS A 1 73 ? 14.014 -0.272 -16.208 1.00 68.75 73 LYS A N 1
ATOM 573 C CA . LYS A 1 73 ? 13.925 1.193 -16.213 1.00 68.75 73 LYS A CA 1
ATOM 574 C C . LYS A 1 73 ? 12.535 1.665 -16.647 1.00 68.75 73 LYS A C 1
ATOM 576 O O . LYS A 1 73 ? 11.894 1.051 -17.492 1.00 68.75 73 LYS A O 1
ATOM 581 N N . GLY A 1 74 ? 12.085 2.789 -16.085 1.00 65.69 74 GLY A N 1
ATOM 582 C CA . GLY A 1 74 ? 10.802 3.426 -16.426 1.00 65.69 74 GLY A CA 1
ATOM 583 C C . GLY A 1 74 ? 9.672 3.197 -15.418 1.00 65.69 74 GLY A C 1
ATOM 584 O O . GLY A 1 74 ? 8.610 3.800 -15.549 1.00 65.69 74 GLY A O 1
ATOM 585 N N . PHE A 1 75 ? 9.900 2.391 -14.382 1.00 67.56 75 PHE A N 1
ATOM 586 C CA . PHE A 1 75 ? 8.998 2.297 -13.239 1.00 67.56 75 PHE A CA 1
ATOM 587 C C . PHE A 1 75 ? 9.428 3.288 -12.151 1.00 67.56 75 PHE A C 1
ATOM 589 O O . PHE A 1 75 ? 10.615 3.400 -11.845 1.00 67.56 75 PHE A O 1
ATOM 596 N N . GLU A 1 76 ? 8.476 3.984 -11.524 1.00 72.25 76 GLU A N 1
ATOM 597 C CA . GLU A 1 76 ? 8.749 4.710 -10.279 1.00 72.25 76 GLU A CA 1
ATOM 598 C C . GLU A 1 76 ? 8.922 3.706 -9.131 1.00 72.25 76 GLU A C 1
ATOM 600 O O . GLU A 1 76 ? 7.980 3.350 -8.423 1.00 72.25 76 GLU A O 1
ATOM 605 N N . LEU A 1 77 ? 10.140 3.187 -9.001 1.00 79.44 77 LEU A N 1
ATOM 606 C CA . LEU A 1 77 ? 10.529 2.242 -7.962 1.00 79.44 77 LEU A CA 1
ATOM 607 C C . LEU A 1 77 ? 10.943 2.992 -6.695 1.00 79.44 77 LEU A C 1
ATOM 609 O O . LEU A 1 77 ? 11.320 4.162 -6.723 1.00 79.44 77 LEU A O 1
ATOM 613 N N . ASN A 1 78 ? 10.862 2.298 -5.564 1.00 81.25 78 ASN A N 1
ATOM 614 C CA . ASN A 1 78 ? 11.275 2.767 -4.244 1.00 81.25 78 ASN A CA 1
ATOM 615 C C . ASN A 1 78 ? 10.526 4.015 -3.735 1.00 81.25 78 ASN A C 1
ATOM 617 O O . ASN A 1 78 ? 10.932 4.617 -2.741 1.00 81.25 78 ASN A O 1
ATOM 621 N N . LYS A 1 79 ? 9.396 4.373 -4.360 1.00 86.19 79 LYS A N 1
ATOM 622 C CA . LYS A 1 79 ? 8.495 5.438 -3.906 1.00 86.19 79 LYS A CA 1
ATOM 623 C C . LYS A 1 79 ? 7.176 4.852 -3.389 1.00 86.19 79 LYS A C 1
ATOM 625 O O . LYS A 1 79 ? 6.612 3.973 -4.046 1.00 86.19 79 LYS A O 1
ATOM 630 N N . PRO A 1 80 ? 6.676 5.307 -2.227 1.00 89.06 80 PRO A N 1
ATOM 631 C CA . PRO A 1 80 ? 5.384 4.872 -1.721 1.00 89.06 80 PRO A CA 1
ATOM 632 C C . PRO A 1 80 ? 4.239 5.543 -2.490 1.00 89.06 80 PRO A C 1
ATOM 634 O O . PRO A 1 80 ? 4.206 6.762 -2.644 1.00 89.06 80 PRO A O 1
ATOM 637 N N . LEU A 1 81 ? 3.273 4.736 -2.918 1.00 88.25 81 LEU A N 1
ATOM 638 C CA . LEU A 1 81 ? 1.959 5.160 -3.386 1.00 88.25 81 LEU A CA 1
ATOM 639 C C . LEU A 1 81 ? 0.958 4.968 -2.251 1.00 88.25 81 LEU A C 1
ATOM 641 O O . LEU A 1 81 ? 0.806 3.855 -1.746 1.00 88.25 81 LEU A O 1
ATOM 645 N N . THR A 1 82 ? 0.276 6.038 -1.857 1.00 89.38 82 THR A N 1
ATOM 646 C CA . THR A 1 82 ? -0.627 6.033 -0.701 1.00 89.38 82 THR A CA 1
ATOM 647 C C . THR A 1 82 ? -2.058 6.302 -1.139 1.00 89.38 82 THR A C 1
ATOM 649 O O . THR A 1 82 ? -2.332 7.267 -1.847 1.00 89.38 82 THR A O 1
ATOM 652 N N . PHE A 1 83 ? -2.974 5.472 -0.660 1.00 87.25 83 PHE A N 1
ATOM 653 C CA . PHE A 1 83 ? -4.408 5.551 -0.891 1.00 87.25 83 PHE A CA 1
ATOM 654 C C . PHE A 1 83 ? -5.104 5.639 0.464 1.00 87.25 83 PHE A C 1
ATOM 656 O O . PHE A 1 83 ? -4.716 4.942 1.401 1.00 87.25 83 PHE A O 1
ATOM 663 N N . THR A 1 84 ? -6.123 6.480 0.593 1.00 87.94 84 THR A N 1
ATOM 664 C CA . THR A 1 84 ? -6.859 6.655 1.850 1.00 87.94 84 THR A CA 1
ATOM 665 C C . THR A 1 84 ? -8.359 6.601 1.609 1.00 87.94 84 THR A C 1
ATOM 667 O O . THR A 1 84 ? -8.842 7.041 0.565 1.00 87.94 84 THR A O 1
ATOM 670 N N . SER A 1 85 ? -9.113 6.077 2.575 1.00 86.12 85 SER A N 1
ATOM 671 C CA . SER A 1 85 ? -10.574 6.179 2.565 1.00 86.12 85 SER A CA 1
ATOM 672 C C . SER A 1 85 ? -11.057 7.412 3.330 1.00 86.12 85 SER A C 1
ATOM 674 O O . SER A 1 85 ? -10.410 7.889 4.262 1.00 86.12 85 SER A O 1
ATOM 676 N N . GLY A 1 86 ? -12.200 7.955 2.901 1.00 72.31 86 GLY A N 1
ATOM 677 C CA . GLY A 1 86 ? -1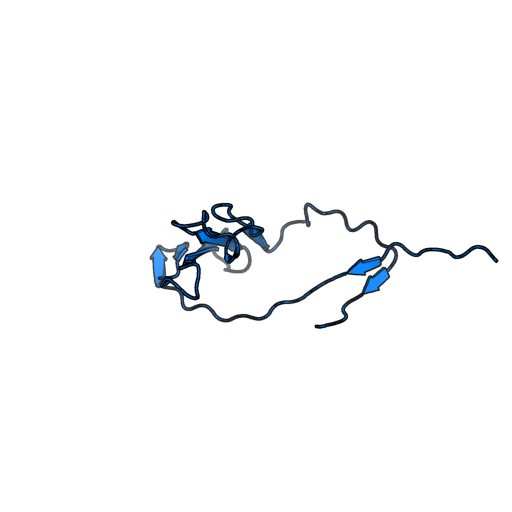2.894 9.059 3.576 1.00 72.31 86 GLY A CA 1
ATOM 678 C C . GLY A 1 86 ? -12.208 10.429 3.519 1.00 72.31 86 GLY A C 1
ATOM 679 O O . GLY A 1 86 ? -12.681 11.364 4.159 1.00 72.31 86 GLY A O 1
ATOM 680 N N . GLY A 1 87 ? -11.126 10.570 2.748 1.00 65.06 87 GLY A N 1
ATOM 681 C CA . GLY A 1 87 ? -10.544 11.863 2.394 1.00 65.06 87 GLY A CA 1
ATOM 682 C C . GLY A 1 87 ? -11.169 12.437 1.123 1.00 65.06 87 GLY A C 1
ATOM 683 O O . GLY A 1 87 ? -11.536 11.697 0.209 1.00 65.06 87 GLY A O 1
ATOM 684 N N . SER A 1 88 ? -11.256 13.764 1.029 1.00 58.75 88 SER A N 1
ATOM 685 C CA . SER A 1 88 ? -11.401 14.433 -0.263 1.00 58.75 88 SER A CA 1
ATOM 686 C C . SER A 1 88 ? -10.174 14.108 -1.115 1.00 58.75 88 SER A C 1
ATOM 688 O O . SER A 1 88 ? -9.040 14.202 -0.641 1.00 58.75 88 SER A O 1
ATOM 690 N N . SER A 1 89 ? -10.390 13.706 -2.369 1.00 59.94 89 SER A N 1
ATOM 691 C CA . SER A 1 89 ? -9.290 13.541 -3.320 1.00 59.94 89 SER A CA 1
ATOM 692 C C . SER A 1 89 ? -8.485 14.841 -3.373 1.00 59.94 89 SER A C 1
ATOM 694 O O . SER A 1 89 ? -9.048 15.905 -3.627 1.00 59.94 89 SER A O 1
ATOM 696 N N . ALA A 1 90 ? -7.169 14.764 -3.149 1.00 57.53 90 ALA A N 1
ATOM 697 C CA . ALA A 1 90 ? -6.272 15.902 -3.369 1.00 57.53 90 ALA A CA 1
ATOM 698 C C . ALA A 1 90 ? -6.246 16.321 -4.851 1.00 57.53 90 ALA A C 1
ATOM 700 O O . ALA A 1 90 ? -5.863 17.440 -5.186 1.00 57.53 90 ALA A O 1
ATOM 701 N N . VAL A 1 91 ? -6.672 15.417 -5.738 1.00 60.91 91 VAL A N 1
ATOM 702 C CA . VAL A 1 91 ? -6.849 15.681 -7.159 1.00 60.91 91 VAL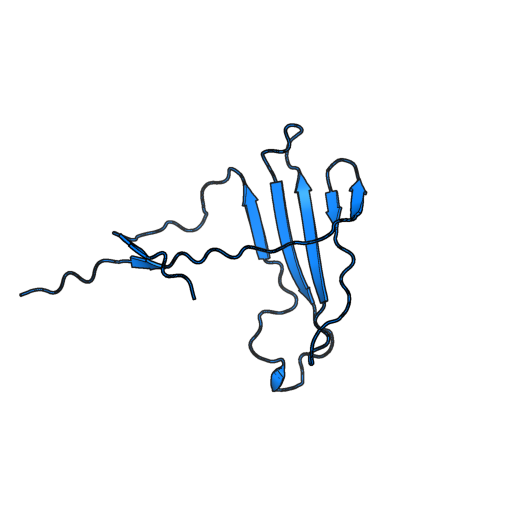 A CA 1
ATOM 703 C C . VAL A 1 91 ? -8.262 16.210 -7.373 1.00 60.91 91 VAL A C 1
ATOM 705 O O . VAL A 1 91 ? -9.235 15.451 -7.315 1.00 60.91 91 VAL A O 1
ATOM 708 N N . VAL A 1 92 ? -8.365 17.514 -7.629 1.00 62.25 92 VAL A N 1
ATOM 709 C CA . VAL A 1 92 ? -9.589 18.122 -8.155 1.00 62.25 92 VAL A CA 1
ATOM 710 C C . VAL A 1 92 ? -9.743 17.655 -9.599 1.00 62.25 92 VAL A C 1
ATOM 712 O O . VAL A 1 92 ? -8.954 18.017 -10.470 1.00 62.25 92 VAL A O 1
ATOM 715 N N . LEU A 1 93 ? -10.743 16.811 -9.840 1.00 68.50 93 LEU A N 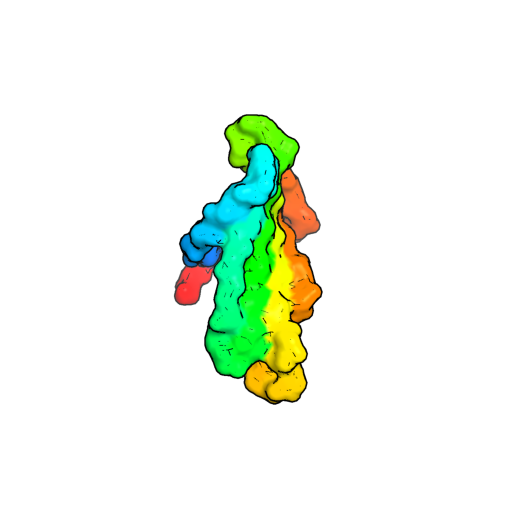1
ATOM 716 C CA . LEU A 1 93 ? -11.093 16.345 -11.176 1.00 68.50 93 LEU A CA 1
ATOM 717 C C . LEU A 1 93 ? -11.818 17.478 -11.921 1.00 68.50 93 LEU A C 1
ATOM 719 O O . LEU A 1 93 ? -13.022 17.658 -11.773 1.00 68.50 93 LEU A O 1
ATOM 723 N N . ASP A 1 94 ? -11.079 18.262 -12.706 1.00 70.88 94 ASP A N 1
ATOM 724 C CA . ASP A 1 94 ? -11.603 19.354 -13.548 1.00 70.88 94 ASP A CA 1
ATOM 725 C C . ASP A 1 94 ? -12.140 18.826 -14.893 1.00 70.88 94 ASP A C 1
ATOM 727 O O . ASP A 1 94 ? -11.783 19.299 -15.973 1.00 70.88 94 ASP A O 1
ATOM 731 N N . CYS A 1 95 ? -12.947 17.768 -14.851 1.00 75.81 95 CYS A N 1
ATOM 732 C CA . CYS A 1 95 ? -13.520 17.152 -16.042 1.00 75.81 95 CYS A CA 1
ATOM 733 C C . CYS A 1 95 ? -15.038 17.321 -16.101 1.00 75.81 95 CYS A C 1
ATOM 735 O O . CYS A 1 95 ? -15.754 17.139 -15.122 1.00 75.81 95 CYS A O 1
ATOM 737 N N . SER A 1 96 ? -15.524 17.647 -17.300 1.00 74.94 96 SER A N 1
ATOM 738 C CA . SER A 1 96 ? -16.943 17.708 -17.661 1.00 74.94 96 SER A CA 1
ATOM 739 C C . SER A 1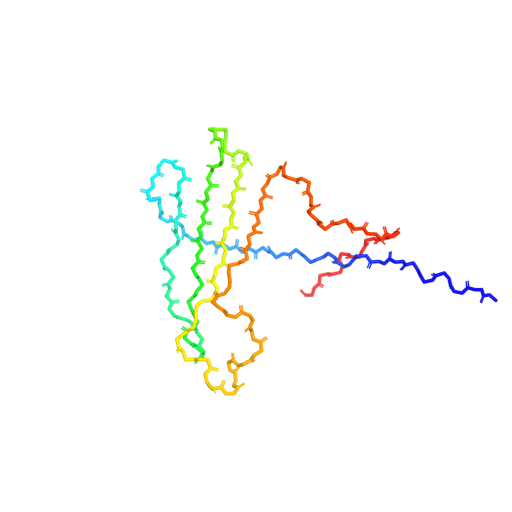 96 ? -17.568 16.326 -17.896 1.00 74.94 96 SER A C 1
ATOM 741 O O . SER A 1 96 ? -18.788 16.223 -17.973 1.00 74.94 96 SER A O 1
ATOM 743 N N . GLY A 1 97 ? -16.749 15.276 -18.031 1.00 63.75 97 GLY A N 1
ATOM 744 C CA . GLY A 1 97 ? -17.187 13.895 -18.229 1.00 63.75 97 GLY A CA 1
ATOM 745 C C . GLY A 1 97 ? -16.210 12.879 -17.637 1.00 63.75 97 GLY A C 1
ATOM 746 O O . GLY A 1 97 ? -15.034 13.180 -17.420 1.00 63.75 97 GLY A O 1
ATOM 747 N N . ILE A 1 98 ? -16.710 11.675 -17.370 1.00 68.50 98 ILE A N 1
ATOM 748 C CA . ILE A 1 98 ? -15.939 10.544 -16.848 1.00 68.50 98 ILE A CA 1
ATOM 749 C C . ILE A 1 98 ? -15.973 9.433 -17.895 1.00 68.50 98 ILE A C 1
ATOM 751 O O . ILE A 1 98 ? -17.053 9.037 -18.328 1.00 68.50 98 ILE A O 1
ATOM 755 N N . ASP A 1 99 ? -14.801 8.926 -18.263 1.00 71.50 99 ASP A N 1
ATOM 756 C CA . ASP A 1 99 ? -14.650 7.730 -19.084 1.00 71.50 99 ASP A CA 1
ATOM 757 C C . ASP A 1 99 ? -14.129 6.579 -18.215 1.00 71.50 99 ASP A C 1
ATOM 759 O O . ASP A 1 99 ? -13.082 6.692 -17.572 1.00 71.50 99 ASP A O 1
ATOM 763 N N . THR A 1 100 ? -14.890 5.486 -18.171 1.00 59.53 100 THR A N 1
ATOM 764 C CA . THR A 1 100 ? -14.596 4.273 -17.395 1.00 59.53 100 THR A CA 1
ATOM 765 C C . THR A 1 100 ? -14.251 3.080 -18.285 1.00 59.53 100 THR A C 1
ATOM 767 O O . THR A 1 100 ? -14.494 1.940 -17.891 1.00 59.53 100 THR A O 1
ATOM 770 N N . SER A 1 101 ? -13.756 3.292 -19.508 1.00 56.62 101 SER A N 1
ATOM 771 C CA . SER A 1 101 ? -13.348 2.180 -20.372 1.00 56.62 101 SER A CA 1
ATOM 772 C C . SER A 1 101 ? -12.310 1.286 -19.671 1.00 56.62 101 SER A C 1
ATOM 774 O O . SER A 1 101 ? -11.260 1.764 -19.239 1.00 56.62 101 SER A O 1
ATOM 776 N N . VAL A 1 102 ? -12.607 -0.010 -19.559 1.00 49.66 102 VAL A N 1
ATOM 777 C CA . VAL A 1 102 ? -11.737 -1.028 -18.949 1.00 49.66 102 VAL A CA 1
ATOM 778 C C . VAL A 1 102 ? -10.806 -1.588 -20.031 1.00 49.66 102 VAL A C 1
ATOM 780 O O . VAL A 1 102 ? -11.290 -1.930 -21.110 1.00 49.66 102 VAL A O 1
ATOM 783 N N . PHE A 1 103 ? -9.500 -1.659 -19.752 1.00 45.62 103 PHE A N 1
ATOM 784 C CA . PHE A 1 103 ? -8.525 -2.384 -20.581 1.00 45.62 103 PHE A CA 1
ATOM 785 C C . PHE A 1 103 ? -8.521 -3.876 -20.249 1.00 45.62 103 PHE A C 1
ATOM 787 O O . PHE A 1 103 ? -8.597 -4.203 -19.042 1.00 45.62 103 PHE A O 1
#